Protein AF-A0A2G6SXF3-F1 (afdb_monomer_lite)

pLDDT: mean 77.26, std 14.93, range [39.12, 92.62]

Radius of gyration: 21.19 Å; chains: 1; bounding box: 44×28×80 Å

Secondary structure (DSSP, 8-state):
-------------HHHHHHHHHHHHHHHHHHHHHHHHHHHHHS-SB-TTSSB---SS-HHHHHHHHHHHHHHHHHHHHHHHHTEEE--STT-SSPEEETTT-HHHHHHHHHHHHHHHHHHHHHHHHHHHHHT--

Structure (mmCIF, N/CA/C/O backbone):
data_AF-A0A2G6SXF3-F1
#
_entry.id   AF-A0A2G6SXF3-F1
#
loop_
_atom_site.group_PDB
_atom_site.id
_atom_site.type_symbol
_atom_site.label_atom_id
_atom_site.label_alt_id
_atom_site.label_comp_id
_atom_site.label_asym_id
_atom_site.label_entity_id
_atom_site.label_seq_id
_atom_site.pdbx_PDB_ins_code
_atom_site.Cartn_x
_atom_site.Cartn_y
_atom_site.Cartn_z
_atom_site.occupancy
_atom_site.B_iso_or_equiv
_atom_site.auth_seq_id
_atom_site.auth_comp_id
_atom_site.auth_asym_id
_atom_site.auth_atom_id
_atom_site.pdbx_PDB_model_num
ATOM 1 N N . MET A 1 1 ? 19.349 3.933 -53.800 1.00 41.97 1 MET A N 1
ATOM 2 C CA . MET A 1 1 ? 19.292 5.255 -53.141 1.00 41.97 1 MET A CA 1
ATOM 3 C C . MET A 1 1 ? 17.838 5.668 -53.063 1.00 41.97 1 MET A C 1
ATOM 5 O O . MET A 1 1 ? 17.219 5.860 -54.096 1.00 41.97 1 MET A O 1
ATOM 9 N N . GLY A 1 2 ? 17.285 5.696 -51.858 1.00 39.12 2 GLY A N 1
ATOM 10 C CA . GLY A 1 2 ? 15.887 6.019 -51.598 1.00 39.12 2 GLY A CA 1
ATOM 11 C C . GLY A 1 2 ? 15.729 6.176 -50.097 1.00 39.12 2 GLY A C 1
ATOM 12 O O . GLY A 1 2 ? 15.314 5.246 -49.416 1.00 39.12 2 GLY A O 1
ATOM 13 N N . SER A 1 3 ? 16.211 7.305 -49.580 1.00 43.25 3 SER A N 1
ATOM 14 C CA . SER A 1 3 ? 16.114 7.667 -48.171 1.00 43.25 3 SER A CA 1
ATOM 15 C C . SER A 1 3 ? 14.646 7.889 -47.825 1.00 43.25 3 SER A C 1
ATOM 17 O O . SER A 1 3 ? 14.057 8.887 -48.230 1.00 43.25 3 SER A O 1
ATOM 19 N N . ILE A 1 4 ? 14.055 6.946 -47.095 1.00 45.88 4 ILE A N 1
ATOM 20 C CA . ILE A 1 4 ? 12.750 7.127 -46.466 1.00 45.88 4 ILE A CA 1
ATOM 21 C C . ILE A 1 4 ? 13.009 7.930 -45.192 1.00 45.88 4 ILE A C 1
ATOM 23 O O . ILE A 1 4 ? 13.356 7.390 -44.144 1.00 45.88 4 ILE A O 1
ATOM 27 N N . THR A 1 5 ? 12.915 9.248 -45.311 1.00 46.69 5 THR A N 1
ATOM 28 C CA . THR A 1 5 ? 12.813 10.171 -44.184 1.00 46.69 5 THR A CA 1
ATOM 29 C C . THR A 1 5 ? 11.495 9.897 -43.461 1.00 46.69 5 THR A C 1
ATOM 31 O O . THR A 1 5 ? 10.429 10.332 -43.890 1.00 46.69 5 THR A O 1
ATOM 34 N N . LEU A 1 6 ? 11.562 9.141 -42.362 1.00 45.88 6 LEU A N 1
ATOM 35 C CA . LEU A 1 6 ? 10.479 9.043 -41.387 1.00 45.88 6 LEU A CA 1
ATOM 36 C C . LEU A 1 6 ? 10.253 10.433 -40.785 1.00 45.88 6 LEU A C 1
ATOM 38 O O . LEU A 1 6 ? 11.094 10.961 -40.059 1.00 45.88 6 LEU A O 1
ATOM 42 N N . ALA A 1 7 ? 9.117 11.032 -41.136 1.00 41.34 7 ALA A N 1
ATOM 43 C CA . ALA A 1 7 ? 8.596 12.228 -40.499 1.00 41.34 7 ALA A CA 1
ATOM 44 C C . ALA A 1 7 ? 8.508 12.022 -38.969 1.00 41.34 7 ALA A C 1
ATOM 46 O O . ALA A 1 7 ? 8.130 10.928 -38.530 1.00 41.34 7 ALA A O 1
ATOM 47 N N . PRO A 1 8 ? 8.810 13.047 -38.148 1.00 47.25 8 PRO A N 1
ATOM 48 C CA . PRO A 1 8 ? 8.656 12.966 -36.703 1.00 47.25 8 PRO A CA 1
ATOM 49 C C . PRO A 1 8 ? 7.158 12.887 -36.401 1.00 47.25 8 PRO A C 1
ATOM 51 O O . PRO A 1 8 ? 6.424 13.871 -36.452 1.00 47.25 8 PRO A O 1
ATOM 54 N N . SER A 1 9 ? 6.689 11.667 -36.174 1.00 48.25 9 SER A N 1
ATOM 55 C CA . SER A 1 9 ? 5.294 11.379 -35.891 1.00 48.25 9 SER A CA 1
ATOM 56 C C . SER A 1 9 ? 5.051 11.579 -34.402 1.00 48.25 9 SER A C 1
ATOM 58 O O . SER A 1 9 ? 5.569 10.826 -33.586 1.00 48.25 9 SER A O 1
ATOM 60 N N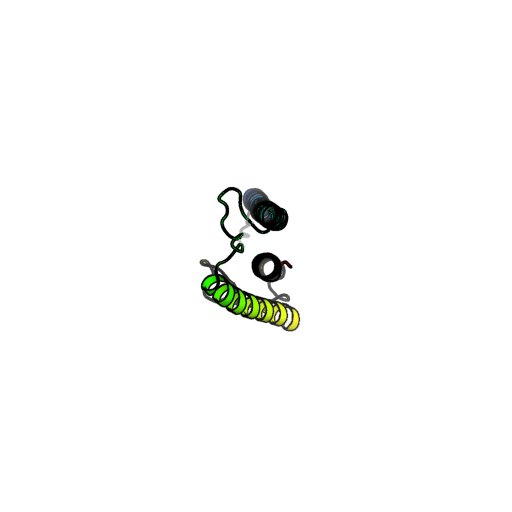 . GLY A 1 10 ? 4.220 12.565 -34.069 1.00 42.94 10 GLY A N 1
ATOM 61 C CA . GLY A 1 10 ? 3.398 12.511 -32.864 1.00 42.94 10 GLY A CA 1
ATOM 62 C C . GLY A 1 10 ? 3.953 13.230 -31.640 1.00 42.94 10 GLY A C 1
ATOM 63 O O . GLY A 1 10 ? 4.669 12.670 -30.818 1.00 42.94 10 GLY A O 1
ATOM 64 N N . LEU A 1 11 ? 3.466 14.452 -31.450 1.00 45.00 11 LEU A N 1
ATOM 65 C CA . LEU A 1 11 ? 3.191 15.007 -30.131 1.00 45.00 11 LEU A CA 1
ATOM 66 C C . LEU A 1 11 ? 2.308 13.991 -29.364 1.00 45.00 11 LEU A C 1
ATOM 68 O O . LEU A 1 11 ? 1.160 13.777 -29.748 1.00 45.00 11 LEU A O 1
ATOM 72 N N . HIS A 1 12 ? 2.814 13.364 -28.300 1.00 46.66 12 HIS A N 1
ATOM 73 C CA . HIS A 1 12 ? 2.034 12.498 -27.400 1.00 46.66 12 HIS A CA 1
ATOM 74 C C . HIS A 1 12 ? 1.822 13.196 -26.032 1.00 46.66 12 HIS A C 1
ATOM 76 O O . HIS A 1 12 ? 2.448 12.806 -25.056 1.00 46.66 12 HIS A O 1
ATOM 82 N N . PRO A 1 13 ? 0.942 14.213 -25.901 1.00 51.72 13 PRO A N 1
ATOM 83 C CA . PRO A 1 13 ? 0.594 14.798 -24.595 1.00 51.72 13 PRO A CA 1
ATOM 84 C C . PRO A 1 13 ? -0.433 13.966 -23.798 1.00 51.72 13 PRO A C 1
ATOM 86 O O . PRO A 1 13 ? -0.596 14.146 -22.593 1.00 51.72 13 PRO A O 1
ATOM 89 N N . LEU A 1 14 ? -1.143 13.039 -24.451 1.00 51.47 14 LEU A N 1
ATOM 90 C CA . LEU A 1 14 ? -2.154 12.189 -23.813 1.00 51.47 14 LEU A CA 1
ATOM 91 C C . LEU A 1 14 ? -1.605 11.188 -22.761 1.00 51.47 14 LEU A C 1
ATOM 93 O O . LEU A 1 14 ? -2.248 11.053 -21.716 1.00 51.47 14 LEU A O 1
ATOM 97 N N . PRO A 1 15 ? -0.458 10.492 -22.966 1.00 64.06 15 PRO A N 1
ATOM 98 C CA . PRO A 1 15 ? 0.089 9.578 -21.957 1.00 64.06 15 PRO A CA 1
ATOM 99 C C . PRO A 1 15 ? 0.526 10.292 -20.673 1.00 64.06 15 PRO A C 1
ATOM 101 O O . PRO A 1 15 ? 0.337 9.737 -19.591 1.00 64.06 15 PRO A O 1
ATOM 104 N N . ASP A 1 16 ? 1.028 11.525 -20.757 1.00 72.75 16 ASP A N 1
ATOM 105 C CA . ASP A 1 16 ? 1.490 12.273 -19.582 1.00 72.75 16 ASP A CA 1
ATOM 106 C C . ASP A 1 16 ? 0.322 12.738 -18.709 1.00 72.75 16 ASP A C 1
ATOM 108 O O . ASP A 1 16 ? 0.355 12.579 -17.489 1.00 72.75 16 ASP A O 1
ATOM 112 N N . MET A 1 17 ? -0.757 13.241 -19.324 1.00 81.06 17 MET A N 1
ATOM 113 C CA . MET A 1 17 ? -1.964 13.638 -18.591 1.00 81.06 17 MET A CA 1
ATOM 114 C C . MET A 1 17 ? -2.638 12.446 -17.906 1.00 81.06 17 MET A C 1
ATOM 116 O O . MET A 1 17 ? -3.081 12.564 -16.764 1.00 81.06 17 MET A O 1
ATOM 120 N N . LEU A 1 18 ? -2.684 11.286 -18.568 1.00 83.38 18 LEU A N 1
ATOM 121 C CA . LEU A 1 18 ? -3.235 10.066 -17.979 1.00 83.38 18 LEU A CA 1
ATOM 122 C C . LEU A 1 18 ? -2.352 9.535 -16.841 1.00 83.38 18 LEU A C 1
ATOM 124 O O . LEU A 1 18 ? -2.871 9.115 -15.810 1.00 83.38 18 LEU A O 1
ATOM 128 N N . THR A 1 19 ? -1.029 9.595 -17.002 1.00 82.31 19 THR A N 1
ATOM 129 C CA . THR A 1 19 ? -0.056 9.207 -15.970 1.00 82.31 19 THR A CA 1
ATOM 130 C C . THR A 1 19 ? -0.165 10.114 -14.746 1.00 82.31 19 THR A C 1
ATOM 132 O O . THR A 1 19 ? -0.237 9.634 -13.615 1.00 82.31 19 THR A O 1
ATOM 135 N N . PHE A 1 20 ? -0.255 11.427 -14.961 1.00 86.31 20 PHE A N 1
ATOM 136 C CA . PHE A 1 20 ? -0.498 12.396 -13.898 1.00 86.31 20 PHE A CA 1
ATOM 137 C C . PHE A 1 20 ? -1.819 12.115 -13.179 1.00 86.31 20 PHE A C 1
ATOM 139 O O . PHE A 1 20 ? -1.845 12.031 -11.952 1.00 86.31 20 PHE A O 1
ATOM 146 N N . LEU A 1 21 ? -2.904 11.910 -13.933 1.00 89.00 21 LEU A N 1
ATOM 147 C CA . LEU A 1 21 ? -4.214 11.588 -13.372 1.00 89.00 21 LEU A CA 1
ATOM 148 C C . LEU A 1 21 ? -4.179 10.285 -12.564 1.00 89.00 21 LEU A C 1
ATOM 150 O O . LEU A 1 21 ? -4.765 10.233 -11.488 1.00 89.00 21 LEU A O 1
ATOM 154 N N . TYR A 1 22 ? -3.470 9.260 -13.042 1.00 85.81 22 TYR A N 1
ATOM 155 C CA . TYR A 1 22 ? -3.291 7.986 -12.346 1.00 85.81 22 TYR A CA 1
ATOM 156 C C . TYR A 1 22 ? -2.619 8.169 -10.979 1.00 85.81 22 TYR A C 1
ATOM 158 O O . TYR A 1 22 ? -3.165 7.732 -9.963 1.00 85.81 22 TYR A O 1
ATOM 166 N N . TYR A 1 23 ? -1.479 8.865 -10.924 1.00 86.44 23 TYR A N 1
ATOM 167 C CA . TYR A 1 23 ? -0.783 9.110 -9.659 1.00 86.44 23 TYR A CA 1
ATOM 168 C C . TYR A 1 23 ? -1.563 10.056 -8.737 1.00 86.44 23 TYR A C 1
ATOM 170 O O . TYR A 1 23 ? -1.601 9.837 -7.526 1.00 86.44 23 TYR A O 1
ATOM 178 N N . ALA A 1 24 ? -2.245 11.063 -9.289 1.00 90.69 24 ALA A N 1
ATOM 179 C CA . ALA A 1 24 ? -3.134 11.933 -8.523 1.00 90.69 24 ALA A CA 1
ATOM 180 C C . ALA A 1 24 ? -4.300 11.144 -7.906 1.00 90.69 24 ALA A C 1
ATOM 182 O O . ALA A 1 24 ? -4.606 11.330 -6.727 1.00 90.69 24 ALA A O 1
ATOM 183 N N . LEU A 1 25 ? -4.911 10.219 -8.659 1.00 89.50 25 LEU A N 1
ATOM 184 C CA . LEU A 1 25 ? -5.944 9.323 -8.138 1.00 89.50 25 LEU A CA 1
ATOM 185 C C . LEU A 1 25 ? -5.394 8.412 -7.043 1.00 89.50 25 LEU A C 1
ATOM 187 O O . LEU A 1 25 ? -6.061 8.247 -6.026 1.00 89.50 25 LEU A O 1
ATOM 191 N N . MET A 1 26 ? -4.195 7.844 -7.218 1.00 88.69 26 MET A N 1
ATOM 192 C CA . MET A 1 26 ? -3.553 7.056 -6.162 1.00 88.69 26 MET A CA 1
ATOM 193 C C . MET A 1 26 ? -3.430 7.876 -4.879 1.00 88.69 26 MET A C 1
ATOM 195 O O . MET A 1 26 ? -3.935 7.455 -3.841 1.00 88.69 26 MET A O 1
ATOM 199 N N . LEU A 1 27 ? -2.844 9.074 -4.951 1.00 90.25 27 LEU A N 1
ATOM 200 C CA . LEU A 1 27 ? -2.696 9.950 -3.788 1.00 90.25 27 LEU A CA 1
ATOM 201 C C . LEU A 1 27 ? -4.043 10.289 -3.142 1.00 90.25 27 LEU A C 1
ATOM 203 O O . LEU A 1 27 ? -4.165 10.247 -1.918 1.00 90.25 27 LEU A O 1
ATOM 207 N N . LEU A 1 28 ? -5.067 10.565 -3.950 1.00 91.94 28 LEU A N 1
ATOM 208 C CA . LEU A 1 28 ? -6.414 10.859 -3.475 1.00 91.94 28 LEU A CA 1
ATOM 209 C C . LEU A 1 28 ? -7.036 9.651 -2.761 1.00 91.94 28 LEU A C 1
ATOM 211 O O . LEU A 1 28 ? -7.568 9.807 -1.663 1.00 91.94 28 LEU A O 1
ATOM 215 N N . VAL A 1 29 ? -6.904 8.443 -3.315 1.00 91.12 29 VAL A N 1
ATOM 216 C CA . VAL A 1 29 ? -7.325 7.197 -2.652 1.00 91.12 29 VAL A CA 1
ATOM 217 C C . VAL A 1 29 ? -6.615 7.044 -1.308 1.00 91.12 29 VAL A C 1
ATOM 219 O O . VAL A 1 29 ? -7.266 6.761 -0.303 1.00 91.12 29 VAL A O 1
ATOM 222 N N . GLY A 1 30 ? -5.306 7.300 -1.254 1.00 89.00 30 GLY A N 1
ATOM 223 C CA . GLY A 1 30 ? -4.538 7.252 -0.009 1.00 89.00 30 GLY A CA 1
ATOM 224 C C . GLY A 1 30 ? -5.009 8.278 1.016 1.00 89.00 30 GLY A C 1
ATOM 225 O O . GLY A 1 30 ? -5.153 7.949 2.190 1.00 89.00 30 GLY A O 1
ATOM 226 N N . PHE A 1 31 ? -5.326 9.498 0.579 1.00 90.25 31 PHE A N 1
ATOM 227 C CA . PHE A 1 31 ? -5.863 10.544 1.445 1.00 90.25 31 PHE A CA 1
ATOM 228 C C . PHE A 1 31 ? -7.233 10.171 2.022 1.00 90.25 31 PHE A C 1
ATOM 230 O O . PHE A 1 31 ? -7.451 10.305 3.228 1.00 90.25 31 PHE A O 1
ATOM 237 N N . PHE A 1 32 ? -8.150 9.663 1.193 1.00 90.75 32 PHE A N 1
ATOM 238 C CA . PHE A 1 32 ? -9.458 9.194 1.657 1.00 90.75 32 PHE A CA 1
ATOM 239 C C . PHE A 1 32 ? -9.321 8.033 2.643 1.00 90.75 32 PHE A C 1
ATOM 241 O O . PHE A 1 32 ? -9.978 8.034 3.684 1.00 90.75 32 PHE A O 1
ATOM 248 N N . PHE A 1 33 ? -8.433 7.083 2.354 1.00 88.69 33 PHE A N 1
ATOM 249 C CA . PHE A 1 33 ? -8.175 5.932 3.213 1.00 88.69 33 PHE A CA 1
ATOM 250 C C . PHE A 1 33 ? -7.557 6.341 4.554 1.00 88.69 33 PHE A C 1
ATOM 252 O O . PHE A 1 33 ? -8.012 5.905 5.611 1.00 88.69 33 PHE A O 1
ATOM 259 N N . TYR A 1 34 ? -6.585 7.254 4.530 1.00 88.44 34 TYR A N 1
ATOM 260 C CA . TYR A 1 34 ? -5.995 7.839 5.730 1.00 88.44 34 TYR A CA 1
ATOM 261 C C . TYR A 1 34 ? -7.041 8.579 6.565 1.00 88.44 34 TYR A C 1
ATOM 263 O O . TYR A 1 34 ? -7.164 8.340 7.764 1.00 88.44 34 TYR A O 1
ATOM 271 N N . ARG A 1 35 ? -7.848 9.443 5.940 1.00 89.88 35 ARG A N 1
ATOM 272 C CA . ARG A 1 35 ? -8.910 10.180 6.636 1.00 89.88 35 ARG A CA 1
ATOM 273 C C . ARG A 1 35 ? -9.939 9.232 7.254 1.00 89.88 35 ARG A C 1
ATOM 275 O O . ARG A 1 35 ? -10.401 9.486 8.365 1.00 89.88 35 ARG A O 1
ATOM 282 N N . HIS A 1 36 ? -10.285 8.148 6.560 1.00 86.81 36 HIS A N 1
ATOM 283 C CA . HIS A 1 36 ? -11.183 7.120 7.077 1.00 86.81 36 HIS A CA 1
ATOM 284 C C . HIS A 1 36 ? -10.581 6.402 8.293 1.00 86.81 36 HIS A C 1
ATOM 286 O O . HIS A 1 36 ? -11.223 6.340 9.340 1.00 86.81 36 HIS A O 1
ATOM 292 N N . GLY A 1 37 ? -9.324 5.958 8.201 1.00 85.69 37 GLY A N 1
ATOM 293 C CA . GLY A 1 37 ? -8.614 5.336 9.319 1.00 85.69 37 GLY A CA 1
ATOM 294 C C . GLY A 1 37 ? -8.485 6.264 10.529 1.00 85.69 37 GLY A C 1
ATOM 295 O O . GLY A 1 37 ? -8.765 5.849 11.649 1.00 85.69 37 GLY A O 1
ATOM 296 N N . GLN A 1 38 ? -8.160 7.544 10.325 1.00 87.69 38 GLN A N 1
ATOM 297 C CA . GLN A 1 38 ? -8.130 8.536 11.406 1.00 87.69 38 GLN A CA 1
ATOM 298 C C . GLN A 1 38 ? -9.506 8.754 12.042 1.00 87.69 38 GLN A C 1
ATOM 300 O O . GLN A 1 38 ? -9.600 8.891 13.258 1.00 87.69 38 GLN A O 1
ATOM 305 N N . LYS A 1 39 ? -10.588 8.748 11.252 1.00 86.25 39 LYS A N 1
ATOM 306 C CA . LYS A 1 39 ? -11.950 8.843 11.791 1.00 86.25 39 LYS A CA 1
ATOM 307 C C . LYS A 1 39 ? -12.264 7.658 12.713 1.00 86.25 39 LYS A C 1
ATOM 309 O O . LYS A 1 39 ? -12.748 7.890 13.815 1.00 86.25 39 LYS A O 1
ATOM 314 N N . LEU A 1 40 ? -11.917 6.432 12.312 1.00 82.88 40 LEU A N 1
ATOM 315 C CA . LEU A 1 40 ? -12.069 5.228 13.146 1.00 82.88 40 LEU A CA 1
ATOM 316 C C . LEU A 1 40 ? -11.201 5.296 14.416 1.00 82.88 40 LEU A C 1
ATOM 318 O O . LEU A 1 40 ? -11.634 4.940 15.510 1.00 82.88 40 LEU A O 1
ATOM 322 N N . LEU A 1 41 ? -9.973 5.809 14.295 1.00 82.81 41 LEU A N 1
ATOM 323 C CA . LEU A 1 41 ? -9.073 5.999 15.435 1.00 82.81 41 LEU A CA 1
ATOM 324 C C . LEU A 1 41 ? -9.524 7.100 16.404 1.00 82.81 41 LEU A C 1
ATOM 326 O O . LEU A 1 41 ? -9.114 7.069 17.565 1.00 82.81 41 LEU A O 1
ATOM 330 N N . ASN A 1 42 ? -10.355 8.037 15.956 1.00 82.75 42 ASN A N 1
ATOM 331 C CA . ASN A 1 42 ? -10.931 9.085 16.796 1.00 82.75 42 ASN A CA 1
ATOM 332 C C . ASN A 1 42 ? -12.288 8.693 17.396 1.00 82.75 42 ASN A C 1
ATOM 334 O O . ASN A 1 42 ? -12.703 9.298 18.382 1.00 82.75 42 ASN A O 1
ATOM 338 N N . GLN A 1 43 ? -12.977 7.690 16.842 1.00 76.06 43 GLN A N 1
ATOM 339 C CA . GLN A 1 43 ? -14.162 7.114 17.480 1.00 76.06 43 GLN A CA 1
ATOM 340 C C . GLN A 1 43 ? -13.769 6.423 18.791 1.00 76.06 43 GLN A C 1
ATOM 342 O O . GLN A 1 43 ? -12.709 5.797 18.871 1.00 76.06 43 GLN A O 1
ATOM 347 N N . GLY A 1 44 ? -14.615 6.549 19.818 1.00 67.69 44 GLY A N 1
ATOM 348 C CA . GLY A 1 44 ? -14.407 5.959 21.144 1.00 67.69 44 GLY A CA 1
ATOM 349 C C . GLY A 1 44 ? -14.459 4.425 21.150 1.00 67.69 44 GLY A C 1
ATOM 350 O O . GLY A 1 44 ? -14.435 3.775 20.106 1.00 67.69 44 GLY A O 1
ATOM 351 N N . HIS A 1 45 ? -14.498 3.815 22.338 1.00 63.16 45 HIS A N 1
ATOM 352 C CA . HIS A 1 45 ? -14.608 2.352 22.483 1.00 63.16 45 HIS A CA 1
ATOM 353 C C . HIS A 1 45 ? -15.959 1.815 21.972 1.00 63.16 45 HIS A C 1
ATOM 355 O O . HIS A 1 45 ? -16.037 0.701 21.456 1.00 63.16 45 HIS A O 1
ATOM 361 N N . ARG A 1 46 ? -17.014 2.627 22.094 1.00 61.19 46 ARG A N 1
ATOM 362 C CA . ARG A 1 46 ? -18.338 2.359 21.537 1.00 61.19 46 ARG A CA 1
ATOM 363 C C . ARG A 1 46 ? -18.629 3.318 20.391 1.00 61.19 46 ARG A C 1
ATOM 365 O O . ARG A 1 46 ? -18.399 4.518 20.533 1.00 61.19 46 ARG A O 1
ATOM 372 N N . ASP A 1 47 ? -19.126 2.766 19.294 1.00 64.44 47 ASP A N 1
ATOM 373 C CA . ASP A 1 47 ? -19.704 3.526 18.187 1.00 64.44 47 ASP A CA 1
ATOM 374 C C . ASP A 1 47 ? -21.045 4.157 18.614 1.00 64.44 47 ASP A C 1
ATOM 376 O O . ASP A 1 47 ? -21.605 3.795 19.653 1.00 64.44 47 ASP A O 1
ATOM 380 N N . ASP A 1 48 ? -21.601 5.061 17.804 1.00 63.09 48 ASP A N 1
ATOM 381 C CA . ASP A 1 48 ? -22.858 5.783 18.083 1.00 63.09 48 ASP A CA 1
ATOM 382 C C . ASP A 1 48 ? -24.069 4.844 18.296 1.00 63.09 48 ASP A C 1
ATOM 384 O O . ASP A 1 48 ? -25.097 5.238 18.847 1.00 63.09 48 ASP A O 1
ATOM 388 N N . LYS A 1 49 ? -23.938 3.572 17.894 1.00 61.75 49 LYS A N 1
ATOM 389 C CA . LYS A 1 49 ? -24.921 2.494 18.092 1.00 61.75 49 LYS A CA 1
ATOM 390 C C . LYS A 1 49 ? -24.704 1.659 19.363 1.00 61.75 49 LYS A C 1
ATOM 392 O O . LYS A 1 49 ? -25.468 0.734 19.619 1.00 61.75 49 LYS A O 1
ATOM 397 N N . GLY A 1 50 ? -23.675 1.955 20.158 1.00 59.03 50 GLY A N 1
ATOM 398 C CA . GLY A 1 50 ? -23.339 1.233 21.390 1.00 59.03 50 GLY A CA 1
ATOM 399 C C . GLY A 1 50 ? -22.560 -0.076 21.195 1.00 59.03 50 GLY A C 1
ATOM 400 O O . GLY A 1 50 ? -22.292 -0.769 22.183 1.00 59.03 50 GLY A O 1
ATOM 401 N N . GLU A 1 51 ? -22.173 -0.409 19.961 1.00 62.50 51 GLU A N 1
ATOM 402 C CA . GLU A 1 51 ? -21.358 -1.582 19.612 1.00 62.50 51 GLU A CA 1
ATOM 403 C C . GLU A 1 51 ? -19.858 -1.272 19.723 1.00 62.50 51 GLU A C 1
ATOM 405 O O . GLU A 1 51 ? -19.456 -0.109 19.650 1.00 62.50 51 GLU A O 1
ATOM 410 N N . SER A 1 52 ? -19.013 -2.293 19.921 1.00 61.00 52 SER A N 1
ATOM 411 C CA . SER A 1 52 ? -17.558 -2.087 19.944 1.00 61.00 52 SER A CA 1
ATOM 412 C C . SER A 1 52 ? -17.085 -1.598 18.580 1.00 61.00 52 SER A C 1
ATOM 414 O O . SER A 1 52 ? -17.417 -2.226 17.572 1.00 61.00 52 SER A O 1
ATOM 416 N N . THR A 1 53 ? -16.278 -0.539 18.543 1.00 61.53 53 THR A N 1
ATOM 417 C CA . THR A 1 53 ? -15.703 -0.021 17.295 1.00 61.53 53 THR A CA 1
ATOM 418 C C . THR A 1 53 ? -14.956 -1.138 16.569 1.00 61.53 53 THR A C 1
ATOM 420 O O . THR A 1 53 ? -13.916 -1.615 17.026 1.00 61.53 53 THR A O 1
ATOM 423 N N . GLN A 1 54 ? -15.513 -1.600 15.450 1.00 65.94 54 GLN A N 1
ATOM 424 C CA . GLN A 1 54 ? -14.920 -2.675 14.671 1.00 65.94 54 GLN A CA 1
ATOM 425 C C . GLN A 1 54 ? -13.713 -2.118 13.905 1.00 65.94 54 GLN A C 1
ATOM 427 O O . GLN A 1 54 ? -13.744 -1.001 13.386 1.00 65.94 54 GLN A O 1
ATOM 432 N N . GLY A 1 55 ? -12.615 -2.876 13.873 1.00 65.12 55 GLY A N 1
ATOM 433 C CA . GLY A 1 55 ? -11.426 -2.487 13.116 1.00 65.12 55 GLY A CA 1
ATOM 434 C C . GLY A 1 55 ? -11.734 -2.311 11.627 1.00 65.12 55 GLY A C 1
ATOM 435 O O . GLY A 1 55 ? -12.709 -2.862 11.118 1.00 65.12 55 GLY A O 1
ATOM 436 N N . MET A 1 56 ? -10.878 -1.575 10.910 1.00 71.50 56 MET A N 1
ATOM 437 C CA . MET A 1 56 ? -11.079 -1.319 9.477 1.00 71.50 56 MET A CA 1
ATOM 438 C C . MET A 1 56 ? -11.151 -2.617 8.655 1.00 71.50 56 MET A C 1
ATOM 440 O O . MET A 1 56 ? -11.762 -2.643 7.589 1.00 71.50 56 MET A O 1
ATOM 444 N N . VAL A 1 57 ? -10.550 -3.701 9.160 1.00 77.38 57 VAL A N 1
ATOM 445 C CA . VAL A 1 57 ? -10.696 -5.051 8.614 1.00 77.38 57 VAL A CA 1
ATOM 446 C C . VAL A 1 57 ? -11.073 -6.044 9.712 1.00 77.38 57 VAL A C 1
ATOM 448 O O . VAL A 1 57 ? -10.575 -5.975 10.835 1.00 77.38 57 VAL A O 1
ATOM 451 N N . GLY A 1 58 ? -11.978 -6.974 9.394 1.00 81.44 58 GLY A N 1
ATOM 452 C CA . GLY A 1 58 ? -12.362 -8.053 10.310 1.00 81.44 58 GLY A CA 1
ATOM 453 C C . GLY A 1 58 ? -11.238 -9.084 10.509 1.00 81.44 58 GLY A C 1
ATOM 454 O O . GLY A 1 58 ? -10.259 -9.062 9.764 1.00 81.44 58 GLY A O 1
ATOM 455 N N . PRO A 1 59 ? -11.369 -10.040 11.448 1.00 82.44 59 PRO A N 1
ATOM 456 C CA . PRO A 1 59 ? -10.284 -10.964 11.799 1.00 82.44 59 PRO A CA 1
ATOM 457 C C . PRO A 1 59 ? -9.754 -11.818 10.642 1.00 82.44 59 PRO A C 1
ATOM 459 O O . PRO A 1 59 ? -8.547 -11.971 10.478 1.00 82.44 59 PRO A O 1
ATOM 462 N N . VAL A 1 60 ? -10.646 -12.326 9.788 1.00 86.81 60 VAL A N 1
ATOM 463 C CA . VAL A 1 60 ? -10.246 -13.076 8.584 1.00 86.81 60 VAL A CA 1
ATOM 464 C C . VAL A 1 60 ? -9.551 -12.153 7.582 1.00 86.81 60 VAL A C 1
ATOM 466 O O . VAL A 1 60 ? -8.505 -12.498 7.038 1.00 86.81 60 VAL A O 1
ATOM 469 N N . GLY A 1 61 ? -10.092 -10.946 7.385 1.00 82.94 61 GLY A N 1
ATOM 470 C CA . GLY A 1 61 ? -9.488 -9.928 6.527 1.00 82.94 61 GLY A CA 1
ATOM 471 C C . GLY A 1 61 ? -8.094 -9.527 7.003 1.00 82.94 61 GLY A C 1
ATOM 472 O O . GLY A 1 61 ? -7.193 -9.399 6.184 1.00 82.94 61 GLY A O 1
ATOM 473 N N . PHE A 1 62 ? -7.891 -9.417 8.317 1.00 88.69 62 PHE A N 1
ATOM 474 C CA . PHE A 1 62 ? -6.601 -9.124 8.932 1.00 88.69 62 PHE A CA 1
ATOM 475 C C . PHE A 1 62 ? -5.545 -10.179 8.583 1.00 88.69 62 PHE A C 1
ATOM 477 O O . PHE A 1 62 ? -4.446 -9.821 8.170 1.00 88.69 62 PHE A O 1
ATOM 484 N N . LEU A 1 63 ? -5.873 -11.472 8.682 1.00 88.81 63 LEU A N 1
ATOM 485 C CA . LEU A 1 63 ? -4.940 -12.548 8.327 1.00 88.81 63 LEU A CA 1
ATOM 486 C C . LEU A 1 63 ? -4.594 -12.537 6.834 1.00 88.81 63 LEU A C 1
ATOM 488 O O . LEU A 1 63 ? -3.423 -12.645 6.471 1.00 88.81 63 LEU A O 1
ATOM 492 N N . VAL A 1 64 ? -5.598 -12.360 5.972 1.00 91.44 64 VAL A N 1
ATOM 493 C CA . VAL A 1 64 ? -5.401 -12.311 4.516 1.00 91.44 64 VAL A CA 1
ATOM 494 C C . VAL A 1 64 ? -4.549 -11.102 4.120 1.00 91.44 64 VAL A C 1
ATOM 496 O O . VAL A 1 64 ? -3.588 -11.252 3.368 1.00 91.44 64 VAL A O 1
ATOM 499 N N . LEU A 1 65 ? -4.852 -9.917 4.655 1.00 90.69 65 LEU A N 1
ATOM 500 C CA . LEU A 1 65 ? -4.081 -8.694 4.410 1.00 90.69 65 LEU A CA 1
ATOM 501 C C . LEU A 1 65 ? -2.684 -8.753 5.020 1.00 90.69 65 LEU A C 1
ATOM 503 O O . LEU A 1 65 ? -1.750 -8.238 4.415 1.00 90.69 65 LEU A O 1
ATOM 507 N N . GLY A 1 66 ? -2.524 -9.400 6.174 1.00 89.12 66 GLY A N 1
ATOM 508 C CA . GLY A 1 66 ? -1.225 -9.662 6.786 1.00 89.12 66 GLY A CA 1
ATOM 509 C C . GLY A 1 66 ? -0.351 -10.530 5.889 1.00 89.12 66 GLY A C 1
ATOM 510 O O . GLY A 1 66 ? 0.759 -10.135 5.543 1.00 89.12 66 GLY A O 1
ATOM 511 N N . ALA A 1 67 ? -0.870 -11.674 5.438 1.00 91.31 67 ALA A N 1
ATOM 512 C CA . ALA A 1 67 ? -0.147 -12.570 4.538 1.00 91.31 67 ALA A CA 1
ATOM 513 C C . ALA A 1 67 ? 0.183 -11.896 3.194 1.00 91.31 67 ALA A C 1
ATOM 515 O O . ALA A 1 67 ? 1.334 -11.926 2.750 1.00 91.31 67 ALA A O 1
ATOM 516 N N . ALA A 1 68 ? -0.800 -11.235 2.574 1.00 90.69 68 ALA A N 1
ATOM 517 C CA . ALA A 1 68 ? -0.605 -10.512 1.321 1.00 90.69 68 ALA A CA 1
ATOM 518 C C . ALA A 1 68 ? 0.388 -9.349 1.480 1.00 90.69 68 ALA A C 1
ATOM 520 O O . ALA A 1 68 ? 1.282 -9.187 0.654 1.00 90.69 68 ALA A O 1
ATOM 521 N N . GLY A 1 69 ? 0.282 -8.569 2.558 1.00 90.56 69 GLY A N 1
ATOM 522 C CA . GLY A 1 69 ? 1.190 -7.468 2.873 1.00 90.56 69 GLY A CA 1
ATOM 523 C C . GLY A 1 69 ? 2.627 -7.936 3.091 1.00 90.56 69 GLY A C 1
ATOM 524 O O . GLY A 1 69 ? 3.544 -7.347 2.525 1.00 90.56 69 GLY A O 1
ATOM 525 N N . CYS A 1 70 ? 2.830 -9.033 3.826 1.00 91.94 70 CYS A N 1
ATOM 526 C CA . CYS A 1 70 ? 4.148 -9.645 4.008 1.00 91.94 70 CYS A CA 1
ATOM 527 C C . CYS A 1 70 ? 4.755 -10.109 2.679 1.00 91.94 70 CYS A C 1
ATOM 529 O O . CYS A 1 70 ? 5.928 -9.848 2.413 1.00 91.94 70 CYS A O 1
ATOM 531 N N . TYR A 1 71 ? 3.960 -10.756 1.822 1.00 90.56 71 TYR A N 1
ATOM 532 C CA . TYR A 1 71 ? 4.412 -11.165 0.494 1.00 90.56 71 TYR A CA 1
ATOM 533 C C . TYR A 1 71 ? 4.800 -9.961 -0.377 1.00 90.56 71 TYR A C 1
ATOM 535 O O . TYR A 1 71 ? 5.862 -9.967 -0.998 1.00 90.56 71 TYR A O 1
ATOM 543 N N . LEU A 1 72 ? 3.979 -8.907 -0.394 1.00 90.12 72 LEU A N 1
ATOM 544 C CA . LEU A 1 72 ? 4.262 -7.689 -1.158 1.00 90.12 72 LEU A CA 1
ATOM 545 C C . LEU A 1 72 ? 5.495 -6.949 -0.632 1.00 90.12 72 LEU A C 1
ATOM 547 O O . LEU A 1 72 ? 6.297 -6.468 -1.430 1.00 90.12 72 LEU A O 1
ATOM 551 N N . LEU A 1 73 ? 5.689 -6.900 0.688 1.00 90.06 73 LEU A N 1
ATOM 552 C CA . LEU A 1 73 ? 6.887 -6.328 1.300 1.00 90.06 73 LEU A CA 1
ATOM 553 C C . LEU A 1 73 ? 8.135 -7.118 0.898 1.00 90.06 73 LEU A C 1
ATOM 555 O O . LEU A 1 73 ? 9.141 -6.526 0.513 1.00 90.06 73 LEU A O 1
ATOM 559 N N . PHE A 1 74 ? 8.067 -8.450 0.930 1.00 90.19 74 PHE A N 1
ATOM 560 C CA . PHE A 1 74 ? 9.154 -9.296 0.447 1.00 90.19 74 PHE A CA 1
ATOM 561 C C . PHE A 1 74 ? 9.442 -9.057 -1.041 1.00 90.19 74 PHE A C 1
ATOM 563 O O . PHE A 1 74 ? 10.602 -8.907 -1.423 1.00 90.19 74 PHE A O 1
ATOM 570 N N . ALA A 1 75 ? 8.405 -8.976 -1.879 1.00 88.06 75 ALA A N 1
ATOM 571 C CA . ALA A 1 75 ? 8.548 -8.687 -3.302 1.00 88.06 75 ALA A CA 1
ATOM 572 C C . ALA A 1 75 ? 9.197 -7.314 -3.546 1.00 88.06 75 ALA A C 1
ATOM 574 O O . ALA A 1 75 ? 10.089 -7.209 -4.384 1.00 88.06 75 ALA A O 1
ATOM 575 N N . LEU A 1 76 ? 8.817 -6.291 -2.774 1.00 89.00 76 LEU A N 1
ATOM 576 C CA . LEU A 1 76 ? 9.410 -4.955 -2.824 1.00 89.00 76 LEU A CA 1
ATOM 577 C C . LEU A 1 76 ? 10.888 -4.965 -2.410 1.00 89.00 76 LEU A C 1
ATOM 579 O O . LEU A 1 76 ? 11.729 -4.421 -3.121 1.00 89.00 76 LEU A O 1
ATOM 583 N N . LEU A 1 77 ? 11.228 -5.607 -1.289 1.00 90.62 77 LEU A N 1
ATOM 584 C CA . LEU A 1 77 ? 12.616 -5.721 -0.828 1.00 90.62 77 LEU A CA 1
ATOM 585 C C . LEU A 1 77 ? 13.478 -6.482 -1.837 1.00 90.62 77 LEU A C 1
ATOM 587 O O . LEU A 1 77 ? 14.593 -6.068 -2.145 1.00 90.62 77 LEU A O 1
ATOM 591 N N . ARG A 1 78 ? 12.946 -7.574 -2.394 1.00 88.12 78 ARG A N 1
ATOM 592 C CA . ARG A 1 78 ? 13.608 -8.345 -3.448 1.00 88.12 78 ARG A CA 1
ATOM 593 C C . ARG A 1 78 ? 13.828 -7.503 -4.701 1.00 88.12 78 ARG A C 1
ATOM 595 O O . ARG A 1 78 ? 14.910 -7.580 -5.274 1.00 88.12 78 ARG A O 1
ATOM 602 N N . ALA A 1 79 ? 12.829 -6.724 -5.108 1.00 86.25 79 ALA A N 1
ATOM 603 C CA . ALA A 1 79 ? 12.924 -5.826 -6.249 1.00 86.25 79 ALA A CA 1
ATOM 604 C C . ALA A 1 79 ? 14.034 -4.793 -6.064 1.00 86.25 79 ALA A C 1
ATOM 606 O O . ALA A 1 79 ? 14.895 -4.664 -6.927 1.00 86.25 79 ALA A O 1
ATOM 607 N N . LEU A 1 80 ? 14.070 -4.134 -4.904 1.00 86.94 80 LEU A N 1
ATOM 608 C CA . LEU A 1 80 ? 15.113 -3.166 -4.567 1.00 86.94 80 LEU A CA 1
ATOM 609 C C . LEU A 1 80 ? 16.506 -3.807 -4.503 1.00 86.94 80 LEU A C 1
ATOM 611 O O . LEU A 1 80 ? 17.472 -3.207 -4.961 1.00 86.94 80 LEU A O 1
ATOM 615 N N . ALA A 1 81 ? 16.615 -5.027 -3.969 1.00 88.12 81 ALA A N 1
ATOM 616 C CA . ALA A 1 81 ? 17.889 -5.732 -3.848 1.00 88.12 81 ALA A CA 1
ATOM 617 C C . ALA A 1 81 ? 18.423 -6.268 -5.187 1.00 88.12 81 ALA A C 1
ATOM 619 O O . ALA A 1 81 ? 19.635 -6.331 -5.374 1.00 88.12 81 ALA A O 1
ATOM 620 N N . ARG A 1 82 ? 17.541 -6.694 -6.102 1.00 84.56 82 ARG A N 1
ATOM 621 C CA . ARG A 1 82 ? 17.930 -7.285 -7.396 1.00 84.56 82 ARG A CA 1
ATOM 622 C C . ARG A 1 82 ? 17.877 -6.308 -8.567 1.00 84.56 82 ARG A C 1
ATOM 624 O O . ARG A 1 82 ? 18.436 -6.614 -9.609 1.00 84.56 82 ARG A O 1
ATOM 631 N N . GLY A 1 83 ? 17.213 -5.164 -8.419 1.00 80.81 83 GLY A N 1
ATOM 632 C CA . GLY A 1 83 ? 16.966 -4.241 -9.528 1.00 80.81 83 GLY A CA 1
ATOM 633 C C . GLY A 1 83 ? 16.018 -4.812 -10.588 1.00 80.81 83 GLY A C 1
ATOM 634 O O . GLY A 1 83 ? 16.021 -4.346 -11.724 1.00 80.81 83 GLY A O 1
ATOM 635 N N . GLU A 1 84 ? 15.215 -5.817 -10.230 1.00 81.69 84 GLU A N 1
ATOM 636 C CA . GLU A 1 84 ? 14.299 -6.525 -11.127 1.00 81.69 84 GLU A CA 1
ATOM 637 C C . GLU A 1 84 ? 12.921 -6.645 -10.484 1.00 81.69 84 GLU A C 1
ATOM 639 O O . GLU A 1 84 ? 12.795 -7.108 -9.348 1.00 81.69 84 GLU A O 1
ATOM 644 N N . VAL A 1 85 ? 11.873 -6.271 -11.216 1.00 78.69 85 VAL A N 1
ATOM 645 C CA . VAL A 1 85 ? 10.487 -6.370 -10.746 1.00 78.69 85 VAL A CA 1
ATOM 646 C C . VAL A 1 85 ? 9.676 -7.168 -11.762 1.00 78.69 85 VAL A C 1
ATOM 648 O O . VAL A 1 85 ? 9.582 -6.748 -12.919 1.00 78.69 85 VAL A O 1
ATOM 651 N N . PRO A 1 86 ? 9.061 -8.302 -11.374 1.00 71.75 86 PRO A N 1
ATOM 652 C CA . PRO A 1 86 ? 8.063 -8.937 -12.222 1.00 71.75 86 PRO A CA 1
ATOM 653 C C . PRO A 1 86 ? 6.869 -7.991 -12.332 1.00 71.75 86 PRO A C 1
ATOM 655 O O . PRO A 1 86 ? 6.400 -7.474 -11.319 1.00 71.75 86 PRO A O 1
ATOM 658 N N . CYS A 1 87 ? 6.379 -7.739 -13.540 1.00 68.06 87 CYS A N 1
ATOM 659 C CA . CYS A 1 87 ? 5.244 -6.843 -13.701 1.00 68.06 87 CYS A CA 1
ATOM 660 C C . CYS A 1 87 ? 4.010 -7.372 -12.953 1.00 68.06 87 CYS A C 1
ATOM 662 O O . CYS A 1 87 ? 3.594 -8.519 -13.139 1.00 68.06 87 CYS A O 1
ATOM 664 N N . VAL A 1 88 ? 3.409 -6.520 -12.121 1.00 62.41 88 VAL A N 1
ATOM 665 C CA . VAL A 1 88 ? 2.264 -6.871 -11.274 1.00 62.41 88 VAL A CA 1
ATOM 666 C C . VAL A 1 88 ? 1.013 -6.174 -11.822 1.00 62.41 88 VAL A C 1
ATOM 668 O O . VAL A 1 88 ? 0.730 -5.033 -11.475 1.00 62.41 88 VAL A O 1
ATOM 671 N N . GLY A 1 89 ? 0.258 -6.836 -12.712 1.00 56.91 89 GLY A N 1
ATOM 672 C CA . GLY A 1 89 ? -0.982 -6.282 -13.281 1.00 56.91 89 GLY A CA 1
ATOM 673 C C . GLY A 1 89 ? -1.601 -7.104 -14.422 1.00 56.91 89 GLY A C 1
ATOM 674 O O . GLY A 1 89 ? -0.944 -7.951 -15.019 1.00 56.91 89 GLY A O 1
ATOM 675 N N . LYS A 1 90 ? -2.875 -6.832 -14.763 1.00 48.00 90 LYS A N 1
ATOM 676 C CA . LYS A 1 90 ? -3.653 -7.553 -15.805 1.00 48.00 90 LYS A CA 1
ATOM 677 C C . LYS A 1 90 ? -3.098 -7.431 -17.237 1.00 48.00 90 LYS A C 1
ATOM 679 O O . LYS A 1 90 ? -3.578 -8.134 -18.118 1.00 48.00 90 LYS A O 1
ATOM 684 N N . GLY A 1 91 ? -2.129 -6.547 -17.474 1.00 54.75 91 GLY A N 1
ATOM 685 C CA . GLY A 1 91 ? -1.551 -6.288 -18.799 1.00 54.75 91 GLY A CA 1
ATOM 686 C C . GLY A 1 91 ? -0.196 -6.944 -19.057 1.00 54.75 91 GLY A C 1
ATOM 687 O O . GLY A 1 91 ? 0.330 -6.804 -20.155 1.00 54.75 91 GLY A O 1
ATOM 688 N N . CYS A 1 92 ? 0.382 -7.647 -18.081 1.00 61.25 92 CYS A N 1
ATOM 689 C CA . CYS A 1 92 ? 1.728 -8.186 -18.207 1.00 61.25 92 CYS A CA 1
ATOM 690 C C . CYS A 1 92 ? 1.740 -9.706 -18.115 1.00 61.25 92 CYS A C 1
ATOM 692 O O . CYS A 1 92 ? 1.382 -10.283 -17.092 1.00 61.25 92 CYS A O 1
ATOM 694 N N . ALA A 1 93 ? 2.235 -10.358 -19.163 1.00 58.75 93 ALA A N 1
ATOM 695 C CA . ALA A 1 93 ? 2.405 -11.808 -19.234 1.00 58.75 93 ALA A CA 1
ATOM 696 C C . ALA A 1 93 ? 3.616 -12.312 -18.413 1.00 58.75 93 ALA A C 1
ATOM 698 O O . ALA A 1 93 ? 4.392 -13.133 -18.889 1.00 58.75 93 ALA A O 1
ATOM 699 N N . GLY A 1 94 ? 3.830 -11.784 -17.203 1.00 62.88 94 GLY A N 1
ATOM 700 C CA . GLY A 1 94 ? 4.968 -12.162 -16.355 1.00 62.88 94 GLY A CA 1
ATOM 701 C C . GLY A 1 94 ? 6.329 -11.642 -16.834 1.00 62.88 94 GLY A C 1
ATOM 702 O O . GLY A 1 94 ? 7.355 -12.210 -16.468 1.00 62.88 94 GLY A O 1
ATOM 703 N N . GLN A 1 95 ? 6.361 -10.577 -17.643 1.00 67.06 95 GLN A N 1
ATOM 704 C CA . GLN A 1 95 ? 7.618 -9.942 -18.048 1.00 67.06 95 GLN A CA 1
ATOM 705 C C . GLN A 1 95 ? 8.334 -9.313 -16.843 1.00 67.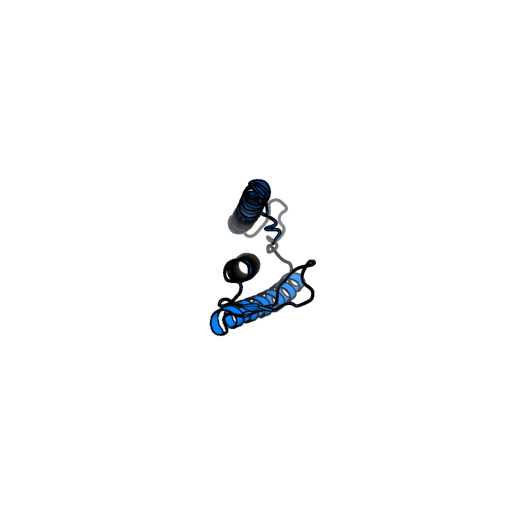06 95 GLN A C 1
ATOM 707 O O . GLN A 1 95 ? 7.699 -8.720 -15.965 1.00 67.06 95 GLN A O 1
ATOM 712 N N . ILE A 1 96 ? 9.658 -9.462 -16.809 1.00 74.00 96 ILE A N 1
ATOM 713 C CA . ILE A 1 96 ? 10.535 -8.899 -15.780 1.00 74.00 96 ILE A CA 1
ATOM 714 C C . ILE A 1 96 ? 11.058 -7.565 -16.305 1.00 74.00 96 ILE A C 1
ATOM 716 O O . ILE A 1 96 ? 11.684 -7.532 -17.361 1.00 74.00 96 ILE A O 1
ATOM 720 N N . TYR A 1 97 ? 10.800 -6.481 -15.573 1.00 74.56 97 TYR A N 1
ATOM 721 C CA . TYR A 1 97 ? 11.389 -5.177 -15.860 1.00 74.56 97 TYR A CA 1
ATOM 722 C C . TYR A 1 97 ? 12.648 -4.994 -15.028 1.00 74.56 97 TYR A C 1
ATOM 724 O O . TYR A 1 97 ? 12.621 -5.174 -13.806 1.00 74.56 97 TYR A O 1
ATOM 732 N N . THR A 1 98 ? 13.739 -4.618 -15.687 1.00 76.25 98 THR A N 1
ATOM 733 C CA . THR A 1 98 ? 15.024 -4.377 -15.027 1.00 76.25 98 THR A CA 1
ATOM 734 C C . THR A 1 98 ? 15.301 -2.881 -14.936 1.00 76.25 98 THR A C 1
ATOM 736 O O . THR A 1 98 ? 14.927 -2.104 -15.818 1.00 76.25 98 THR A O 1
ATOM 739 N N . LEU A 1 99 ? 15.983 -2.461 -13.871 1.00 70.94 99 LEU A N 1
ATOM 740 C CA . LEU A 1 99 ? 16.408 -1.072 -13.698 1.00 70.94 99 LEU A CA 1
ATOM 741 C C . LEU A 1 99 ? 17.375 -0.628 -14.811 1.00 70.94 99 LEU A C 1
ATOM 743 O O . LEU A 1 99 ? 17.366 0.538 -15.197 1.00 70.94 99 LEU A O 1
ATOM 747 N N . ALA A 1 100 ? 18.191 -1.556 -15.322 1.00 73.44 100 ALA A N 1
ATOM 748 C CA . ALA A 1 100 ? 19.212 -1.284 -16.330 1.00 73.44 100 ALA A CA 1
ATOM 749 C C . ALA A 1 100 ? 18.631 -1.052 -17.734 1.00 73.44 100 ALA A C 1
ATOM 751 O O . ALA A 1 100 ? 19.131 -0.196 -18.458 1.00 73.44 100 ALA A O 1
ATOM 752 N N . GLU A 1 101 ? 17.579 -1.782 -18.118 1.00 74.00 101 GLU A N 1
ATOM 753 C CA . GLU A 1 101 ? 16.997 -1.680 -19.463 1.00 74.00 101 GLU A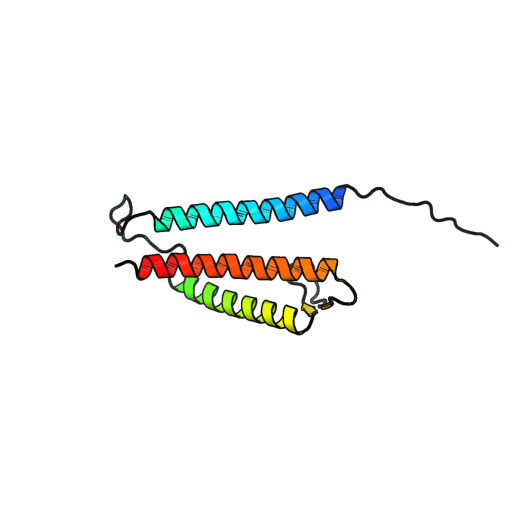 CA 1
ATOM 754 C C . GLU A 1 101 ? 15.725 -0.824 -19.505 1.00 74.00 101 GLU A C 1
ATOM 756 O O . GLU A 1 101 ? 15.495 -0.115 -20.484 1.00 74.00 101 GLU A O 1
ATOM 761 N N . GLN A 1 102 ? 14.882 -0.870 -18.465 1.00 76.31 102 GLN A N 1
ATOM 762 C CA . GLN A 1 102 ? 13.589 -0.175 -18.430 1.00 76.31 102 GLN A CA 1
ATOM 763 C C . GLN A 1 102 ? 13.356 0.546 -17.091 1.00 76.31 102 GLN A C 1
ATOM 765 O O . GLN A 1 102 ? 12.417 0.240 -16.352 1.00 76.31 102 GLN A O 1
ATOM 770 N N . ALA A 1 103 ? 14.172 1.564 -16.797 1.00 78.31 103 ALA A N 1
ATOM 771 C CA . ALA A 1 103 ? 14.099 2.315 -15.539 1.00 78.31 103 ALA A CA 1
ATOM 772 C C . ALA A 1 103 ? 12.704 2.912 -15.242 1.00 78.31 103 ALA A C 1
ATOM 774 O O . ALA A 1 103 ? 12.236 2.838 -14.108 1.00 78.31 103 ALA A O 1
ATOM 775 N N . GLY A 1 104 ? 12.012 3.468 -16.243 1.00 79.75 104 GLY A N 1
ATOM 776 C CA . GLY A 1 104 ? 10.674 4.055 -16.061 1.00 79.75 104 GLY A CA 1
ATOM 777 C C . GLY A 1 104 ? 9.625 3.034 -15.586 1.00 79.75 104 GLY A C 1
ATOM 778 O O . GLY A 1 104 ? 9.097 3.177 -14.480 1.00 79.75 104 GLY A O 1
ATOM 779 N N . PRO A 1 105 ? 9.344 1.976 -16.373 1.00 79.06 105 PRO A N 1
ATOM 780 C CA . PRO A 1 105 ? 8.437 0.896 -15.978 1.00 79.06 105 PRO A CA 1
ATOM 781 C C . PRO A 1 105 ? 8.839 0.203 -14.673 1.00 79.06 105 PRO A C 1
ATOM 783 O O . PRO A 1 105 ? 7.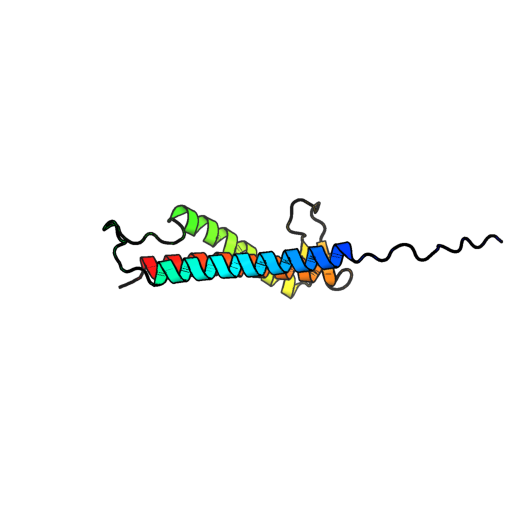968 -0.131 -13.869 1.00 79.06 105 PRO A O 1
ATOM 786 N N . TYR A 1 106 ? 10.140 0.023 -14.429 1.00 82.50 106 TYR A N 1
ATOM 787 C CA . TYR A 1 106 ? 10.648 -0.526 -13.175 1.00 82.50 106 TYR A CA 1
ATOM 788 C C . TYR A 1 106 ? 10.178 0.307 -11.971 1.00 82.50 106 TYR A C 1
ATOM 790 O O . TYR A 1 106 ? 9.495 -0.217 -11.089 1.00 82.50 106 TYR A O 1
ATOM 798 N N . TRP A 1 107 ? 10.457 1.615 -11.956 1.00 82.75 107 TRP A N 1
ATOM 799 C CA . TRP A 1 107 ? 10.108 2.480 -10.824 1.00 82.75 107 TRP A CA 1
ATOM 800 C C . TRP A 1 107 ? 8.601 2.651 -10.640 1.00 82.75 107 TRP A C 1
ATOM 802 O O . TRP A 1 107 ? 8.144 2.724 -9.501 1.00 82.75 107 TRP A O 1
ATOM 812 N N . ALA A 1 108 ? 7.818 2.642 -11.722 1.00 84.00 108 ALA A N 1
ATOM 813 C CA . ALA A 1 108 ? 6.359 2.659 -11.633 1.00 84.00 108 ALA A CA 1
ATOM 814 C C . ALA A 1 108 ? 5.817 1.424 -10.885 1.00 84.00 108 ALA A C 1
ATOM 816 O O . ALA A 1 108 ? 4.978 1.554 -9.992 1.00 84.00 108 ALA A O 1
ATOM 817 N N . ASN A 1 109 ? 6.340 0.227 -11.185 1.00 84.31 109 ASN A N 1
ATOM 818 C CA . ASN A 1 109 ? 5.950 -1.002 -10.488 1.00 84.31 109 ASN A CA 1
ATOM 819 C C . ASN A 1 109 ? 6.446 -1.024 -9.031 1.00 84.31 109 ASN A C 1
ATOM 821 O O . ASN A 1 109 ? 5.693 -1.412 -8.138 1.00 84.31 109 ASN A O 1
ATOM 825 N N . VAL A 1 110 ? 7.680 -0.573 -8.764 1.00 88.19 110 VAL A N 1
ATOM 826 C CA . VAL A 1 110 ? 8.210 -0.440 -7.390 1.00 88.19 110 VAL A CA 1
ATOM 827 C C . VAL A 1 110 ? 7.350 0.515 -6.567 1.00 88.19 110 VAL A C 1
ATOM 829 O O . VAL A 1 110 ? 6.997 0.197 -5.433 1.00 88.19 110 VAL A O 1
ATOM 832 N N . PHE A 1 111 ? 6.976 1.664 -7.136 1.00 87.62 111 PHE A N 1
ATOM 833 C CA . PHE A 1 111 ? 6.123 2.644 -6.471 1.00 87.62 111 PHE A CA 1
ATOM 834 C C . PHE A 1 111 ? 4.744 2.063 -6.156 1.00 87.62 111 PHE A C 1
ATOM 836 O O . PHE A 1 111 ? 4.259 2.209 -5.036 1.00 87.62 111 PHE A O 1
ATOM 843 N N . PHE A 1 112 ? 4.133 1.349 -7.103 1.00 86.56 112 PHE A N 1
ATOM 844 C CA . P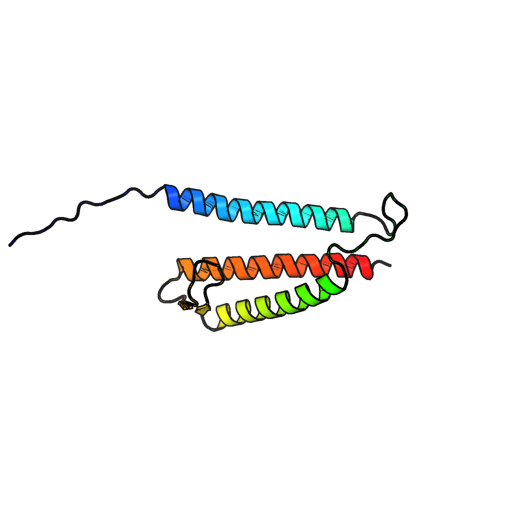HE A 1 112 ? 2.855 0.678 -6.878 1.00 86.56 112 PHE A CA 1
ATOM 845 C C . PHE A 1 112 ? 2.942 -0.394 -5.779 1.00 86.56 112 PHE A C 1
ATOM 847 O O . PHE A 1 112 ? 2.095 -0.435 -4.888 1.00 86.56 112 PHE A O 1
ATOM 854 N N . LEU A 1 113 ? 3.994 -1.221 -5.781 1.00 89.06 113 LEU A N 1
ATOM 855 C CA . LEU A 1 113 ? 4.236 -2.204 -4.721 1.00 89.06 113 LEU A CA 1
ATOM 856 C C . LEU A 1 113 ? 4.397 -1.533 -3.354 1.00 89.06 113 LEU A C 1
ATOM 858 O O . LEU A 1 113 ? 3.743 -1.938 -2.392 1.00 89.06 113 LEU A O 1
ATOM 862 N N . ALA A 1 114 ? 5.217 -0.483 -3.273 1.00 91.50 114 ALA A N 1
ATOM 863 C CA . ALA A 1 114 ? 5.397 0.299 -2.054 1.00 91.50 114 ALA A CA 1
ATOM 864 C C . ALA A 1 114 ? 4.072 0.901 -1.574 1.00 91.50 114 ALA A C 1
ATOM 866 O O . ALA A 1 114 ? 3.747 0.826 -0.390 1.00 91.50 114 ALA A O 1
ATOM 867 N N . TRP A 1 115 ? 3.267 1.425 -2.494 1.00 92.00 115 TRP A N 1
ATOM 868 C CA . TRP A 1 115 ? 1.947 1.954 -2.190 1.00 92.00 115 TRP A CA 1
ATOM 869 C C . TRP A 1 115 ? 1.004 0.899 -1.606 1.00 92.00 115 TRP A C 1
ATOM 871 O O . TRP A 1 115 ? 0.368 1.145 -0.580 1.00 92.00 115 TRP A O 1
ATOM 881 N N . CYS A 1 116 ? 0.927 -0.292 -2.207 1.00 90.00 116 CYS A N 1
ATOM 882 C CA . CYS A 1 116 ? 0.113 -1.389 -1.683 1.00 90.00 116 CYS A CA 1
ATOM 883 C C . CYS A 1 116 ? 0.575 -1.831 -0.289 1.00 90.00 116 CYS A C 1
ATOM 885 O O . CYS A 1 116 ? -0.258 -2.032 0.595 1.00 90.00 116 CYS A O 1
ATOM 887 N N . VAL A 1 117 ? 1.890 -1.936 -0.074 1.00 92.62 117 VAL A N 1
ATOM 888 C CA . VAL A 1 117 ? 2.469 -2.266 1.237 1.00 92.62 117 VAL A CA 1
ATOM 889 C C . VAL A 1 117 ? 2.082 -1.222 2.283 1.00 92.62 117 VAL A C 1
ATOM 891 O O . VAL A 1 117 ? 1.652 -1.591 3.374 1.00 92.62 117 VAL A O 1
ATOM 894 N N . LEU A 1 118 ? 2.166 0.071 1.956 1.00 92.62 118 LEU A N 1
ATOM 895 C CA . LEU A 1 118 ? 1.756 1.149 2.859 1.00 92.62 118 LEU A CA 1
ATOM 896 C C . LEU A 1 118 ? 0.255 1.106 3.160 1.00 92.62 118 LEU A C 1
ATOM 898 O O . LEU A 1 118 ? -0.138 1.241 4.318 1.00 92.62 118 LEU A O 1
ATOM 902 N N . ALA A 1 119 ? -0.585 0.878 2.148 1.00 89.94 119 ALA A N 1
ATOM 903 C CA . ALA A 1 119 ? -2.031 0.787 2.323 1.00 89.94 119 ALA A CA 1
ATOM 904 C C . ALA A 1 119 ? -2.421 -0.387 3.237 1.00 89.94 119 ALA A C 1
ATOM 906 O O . ALA A 1 119 ? -3.191 -0.211 4.184 1.00 89.94 119 ALA A O 1
ATOM 907 N N . PHE A 1 120 ? -1.857 -1.575 3.005 1.00 91.12 120 PHE A N 1
ATOM 908 C CA . PHE A 1 120 ? -2.123 -2.751 3.836 1.00 91.12 120 PHE A CA 1
ATOM 909 C C . PHE A 1 120 ? -1.532 -2.598 5.237 1.00 91.12 120 PHE A C 1
ATOM 911 O O . PHE A 1 120 ? -2.220 -2.871 6.218 1.00 91.12 120 PHE A O 1
ATOM 918 N N . GLY A 1 121 ? -0.308 -2.081 5.353 1.00 91.25 121 GLY A N 1
ATOM 919 C CA . GLY A 1 121 ? 0.322 -1.790 6.638 1.00 91.25 121 GLY A CA 1
ATOM 920 C C . GLY A 1 121 ? -0.500 -0.812 7.477 1.00 91.25 121 GLY A C 1
ATOM 921 O O . GLY A 1 121 ? -0.737 -1.065 8.657 1.00 91.25 121 GLY A O 1
ATOM 922 N N . TYR A 1 122 ? -1.017 0.257 6.866 1.00 90.50 122 TYR A N 1
ATOM 923 C CA . TYR A 1 122 ? -1.901 1.202 7.546 1.00 90.50 122 TYR A CA 1
ATOM 924 C C . TYR A 1 122 ? -3.217 0.544 7.980 1.00 90.50 122 TYR A C 1
ATOM 926 O O . TYR A 1 122 ? -3.686 0.784 9.093 1.00 90.50 122 TYR A O 1
ATOM 934 N N . ALA A 1 123 ? -3.787 -0.336 7.152 1.00 88.75 123 ALA A N 1
ATOM 935 C CA . ALA A 1 123 ? -5.012 -1.047 7.497 1.00 88.75 123 ALA A CA 1
ATOM 936 C C . ALA A 1 123 ? -4.862 -1.982 8.698 1.00 88.75 123 ALA A C 1
ATOM 938 O O . ALA A 1 123 ? -5.701 -1.979 9.608 1.00 88.75 123 ALA A O 1
ATOM 939 N N . LEU A 1 124 ? -3.768 -2.741 8.722 1.00 89.50 124 LEU A N 1
ATOM 940 C CA . LEU A 1 124 ? -3.412 -3.602 9.842 1.00 89.50 124 LEU A CA 1
ATOM 941 C C . LEU A 1 124 ? -3.117 -2.762 11.091 1.00 89.50 124 LEU A C 1
ATOM 943 O O . LEU A 1 124 ? -3.621 -3.084 12.162 1.00 89.50 124 LEU A O 1
ATOM 947 N N . TYR A 1 125 ? -2.387 -1.650 10.951 1.00 90.25 125 TYR A N 1
ATOM 948 C CA . TYR A 1 125 ? -2.085 -0.728 12.050 1.00 90.25 125 TYR A CA 1
ATOM 949 C C . TYR A 1 125 ? -3.348 -0.164 12.708 1.00 90.25 125 TYR A C 1
ATOM 951 O O . TYR A 1 125 ? -3.493 -0.251 13.927 1.00 90.25 125 TYR A O 1
ATOM 959 N N . VAL A 1 126 ? -4.274 0.391 11.918 1.00 88.12 126 VAL A N 1
ATOM 960 C CA . VAL A 1 126 ? -5.536 0.945 12.435 1.00 88.12 126 VAL A CA 1
ATOM 961 C C . VAL A 1 126 ? -6.325 -0.137 13.169 1.00 88.12 126 VAL A C 1
ATOM 963 O O . VAL A 1 126 ? -6.810 0.096 14.271 1.00 88.12 126 VAL A O 1
ATOM 966 N N . THR A 1 127 ? -6.399 -1.338 12.593 1.00 86.06 127 THR A N 1
ATOM 967 C CA . THR A 1 127 ? -7.118 -2.475 13.183 1.00 86.06 127 THR A CA 1
ATOM 968 C C . THR A 1 127 ? -6.504 -2.911 14.513 1.00 86.06 127 THR A C 1
ATOM 970 O O . THR A 1 127 ? -7.220 -2.992 15.507 1.00 86.06 127 THR A O 1
ATOM 973 N N . LEU A 1 128 ? -5.181 -3.100 14.569 1.00 86.88 128 LEU A N 1
ATOM 974 C CA . LEU A 1 128 ? -4.466 -3.441 15.805 1.00 86.88 128 LEU A CA 1
ATOM 975 C C . LEU A 1 128 ? -4.667 -2.375 16.880 1.00 86.88 128 LEU A C 1
ATOM 977 O O . LEU A 1 128 ? -4.935 -2.700 18.031 1.00 86.88 128 LEU A O 1
ATOM 981 N N . LYS A 1 129 ? -4.576 -1.096 16.509 1.00 86.75 129 LYS A N 1
ATOM 982 C CA . LYS A 1 129 ? -4.734 0.013 17.451 1.00 86.75 129 LYS A CA 1
ATOM 983 C C . LYS A 1 129 ? -6.146 0.109 18.029 1.00 86.75 129 LYS A C 1
ATOM 985 O O . LYS A 1 129 ? -6.291 0.570 19.154 1.00 86.75 129 LYS A O 1
ATOM 990 N N . ILE A 1 130 ? -7.165 -0.306 17.279 1.00 84.88 130 ILE A N 1
ATOM 991 C CA . ILE A 1 130 ? -8.549 -0.375 17.766 1.00 84.88 130 ILE A CA 1
ATOM 992 C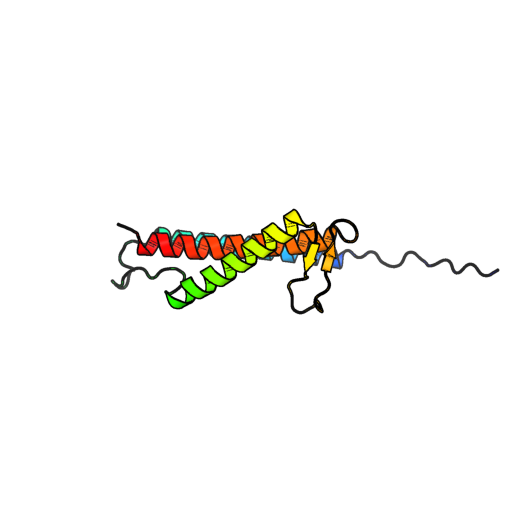 C . ILE A 1 130 ? -8.731 -1.586 18.687 1.00 84.88 130 ILE A C 1
ATOM 994 O O . ILE A 1 130 ? -9.307 -1.442 19.759 1.00 84.88 130 ILE A O 1
ATOM 998 N N . TRP A 1 131 ? -8.212 -2.758 18.307 1.00 83.12 131 TRP A N 1
ATOM 999 C CA . TRP A 1 131 ? -8.342 -3.987 19.103 1.00 83.12 131 TRP A CA 1
ATOM 1000 C C . TRP A 1 131 ? -7.593 -3.928 20.434 1.00 83.12 131 TRP A C 1
ATOM 1002 O O . TRP A 1 131 ? -8.088 -4.426 21.438 1.00 83.12 131 TRP A O 1
ATOM 1012 N N . PHE A 1 132 ? -6.406 -3.320 20.440 1.00 81.69 132 PHE A N 1
ATOM 1013 C CA . PHE A 1 132 ? -5.571 -3.145 21.630 1.00 81.69 132 PHE A CA 1
ATOM 1014 C C . PHE A 1 132 ? -5.745 -1.768 22.276 1.00 81.69 132 PHE A C 1
ATOM 1016 O O . PHE A 1 132 ? -4.867 -1.317 23.015 1.00 81.69 132 PHE A O 1
ATOM 1023 N N . ARG A 1 133 ? -6.843 -1.064 21.980 1.00 75.50 133 ARG A N 1
ATOM 1024 C CA . ARG A 1 133 ? -7.148 0.187 22.670 1.00 75.50 133 ARG A CA 1
ATOM 1025 C C . ARG A 1 133 ? -7.480 -0.148 24.138 1.00 75.50 133 ARG A C 1
ATOM 1027 O O . ARG A 1 133 ? -8.285 -1.056 24.347 1.00 75.50 133 ARG A O 1
ATOM 1034 N N . PRO A 1 134 ? -6.846 0.518 25.121 1.00 61.16 134 PRO A N 1
ATOM 1035 C CA . PRO A 1 134 ? -7.139 0.290 26.535 1.00 61.16 134 PRO A CA 1
ATOM 1036 C C . PRO A 1 134 ? -8.588 0.643 26.894 1.00 61.16 134 PRO A C 1
ATOM 1038 O O . PRO A 1 134 ? -9.208 1.463 26.170 1.00 61.16 134 PRO A O 1
#

Sequence (134 aa):
MGSITLAPSGLHPLPDMLTFLYYALMLLVGFFFYRHGQKLLNQGHRDDKGESTQGMVGPVGFLVLGAAGCYLLFALLRALARGEVPCVGKGCAGQIYTLAEQAGPYWANVFFLAWCVLAFGYALYVTLKIWFRP

Foldseek 3Di:
DDDPPDDPDDDDPPVVVVVVVVVVVLVVVVVVLVVVLVVLVPADCADPVRDGSAAPDHPVRLVVLVVVLVVLVVQLVVCVVQQWHQDDDPPHPRDIDGCVPHVPSSVVRSVVSVSSNVSSVSSNVSRVCSVPPD